Protein AF-A0A1G2QFM9-F1 (afdb_monomer_lite)

Sequence (108 aa):
MKKNKGFTLIELLVVIAIIGILSSVVLASLNTARDKGNDAAVKTNLTTVRTQAELYYDDNSNTYEGMCDVSPITDAIEAAGTAGNGSQDCYDDSNEWMAFAKLKTSNT

Structure (mmCIF, N/CA/C/O backbone):
data_AF-A0A1G2QFM9-F1
#
_entry.id   AF-A0A1G2QFM9-F1
#
loop_
_atom_site.group_PDB
_atom_site.id
_atom_site.type_symbol
_atom_site.label_atom_id
_atom_site.label_alt_id
_atom_site.label_comp_id
_atom_site.label_asym_id
_atom_site.label_entity_id
_atom_site.label_seq_id
_atom_site.pdbx_PDB_ins_code
_atom_site.Cartn_x
_atom_site.Cartn_y
_atom_site.Cartn_z
_atom_site.occupancy
_atom_site.B_iso_or_equiv
_atom_site.auth_seq_id
_atom_site.auth_comp_id
_atom_site.auth_asym_id
_atom_site.auth_atom_id
_atom_site.pdbx_PDB_model_num
ATOM 1 N N . MET A 1 1 ? -53.950 -6.707 34.898 1.00 53.28 1 MET A N 1
ATOM 2 C CA . MET A 1 1 ? -53.329 -5.366 34.786 1.00 53.28 1 MET A CA 1
ATOM 3 C C . MET A 1 1 ? -51.858 -5.536 34.416 1.00 53.28 1 MET A C 1
ATOM 5 O O . MET A 1 1 ? -51.119 -6.116 35.201 1.00 53.28 1 MET A O 1
ATOM 9 N N . LYS A 1 2 ? -51.434 -5.123 33.213 1.00 59.19 2 LYS A N 1
ATOM 10 C CA . LYS A 1 2 ? -50.014 -5.154 32.813 1.00 59.19 2 LYS A CA 1
ATOM 11 C C . LYS A 1 2 ? -49.298 -3.965 33.465 1.00 59.19 2 LYS A C 1
ATOM 13 O O . LYS A 1 2 ? -49.674 -2.826 33.215 1.00 59.19 2 LYS A O 1
ATOM 18 N N . LYS A 1 3 ? -48.304 -4.222 34.322 1.00 70.25 3 LYS A N 1
ATOM 19 C CA . LYS A 1 3 ? -47.414 -3.178 34.853 1.00 70.25 3 LYS A CA 1
ATOM 20 C C . LYS A 1 3 ? -46.463 -2.749 33.736 1.00 70.25 3 LYS A C 1
ATOM 22 O O . LYS A 1 3 ? -45.611 -3.537 33.335 1.00 70.25 3 LYS A O 1
ATOM 27 N N . ASN A 1 4 ? -46.608 -1.521 33.248 1.00 69.56 4 ASN A N 1
ATOM 28 C CA . ASN A 1 4 ? -45.618 -0.912 32.366 1.00 69.56 4 ASN A CA 1
ATOM 29 C C . ASN A 1 4 ? -44.364 -0.616 33.199 1.00 69.56 4 ASN A C 1
ATOM 31 O O . ASN A 1 4 ? -44.421 0.175 34.140 1.00 69.56 4 ASN A O 1
ATOM 35 N N . LYS A 1 5 ? -43.255 -1.300 32.903 1.00 77.69 5 LYS A N 1
ATOM 36 C CA . LYS A 1 5 ? -41.946 -0.984 33.483 1.00 77.69 5 LYS A CA 1
ATOM 37 C C . LYS A 1 5 ? -41.362 0.193 32.699 1.00 77.69 5 LYS A C 1
ATOM 39 O O . LYS A 1 5 ? -41.146 0.065 31.499 1.00 77.69 5 LYS A O 1
ATOM 44 N N . GLY A 1 6 ? -41.179 1.332 33.362 1.00 79.69 6 GLY A N 1
ATOM 45 C CA . GLY A 1 6 ? -40.445 2.472 32.811 1.00 79.69 6 GLY A CA 1
ATOM 46 C C . GLY A 1 6 ? -38.938 2.288 32.990 1.00 79.69 6 GLY A C 1
ATOM 47 O O . GLY A 1 6 ? -38.514 1.632 33.939 1.00 79.69 6 GLY A O 1
ATOM 48 N N . PHE A 1 7 ? -38.155 2.860 32.078 1.00 81.75 7 PHE A N 1
ATOM 49 C CA . PHE A 1 7 ? -36.697 2.939 32.183 1.00 81.75 7 PHE A CA 1
ATOM 50 C C . PHE A 1 7 ? -36.322 4.011 33.214 1.00 81.75 7 PHE A C 1
ATOM 52 O O . PHE A 1 7 ? -36.911 5.096 33.213 1.00 81.75 7 PHE A O 1
ATOM 59 N N . THR A 1 8 ? -35.366 3.738 34.097 1.00 91.06 8 THR A N 1
ATOM 60 C CA . THR A 1 8 ? -34.868 4.740 35.046 1.00 91.06 8 THR A CA 1
ATOM 61 C C . THR A 1 8 ? -33.797 5.621 34.397 1.00 91.06 8 THR A C 1
ATOM 63 O O . THR A 1 8 ? -33.052 5.191 33.516 1.00 91.06 8 THR A O 1
ATOM 66 N N . LEU A 1 9 ? -33.685 6.875 34.848 1.00 89.88 9 LEU A N 1
ATOM 67 C CA . LEU A 1 9 ? -32.643 7.791 34.365 1.00 89.88 9 LEU A CA 1
ATOM 68 C C . LEU A 1 9 ? -31.228 7.2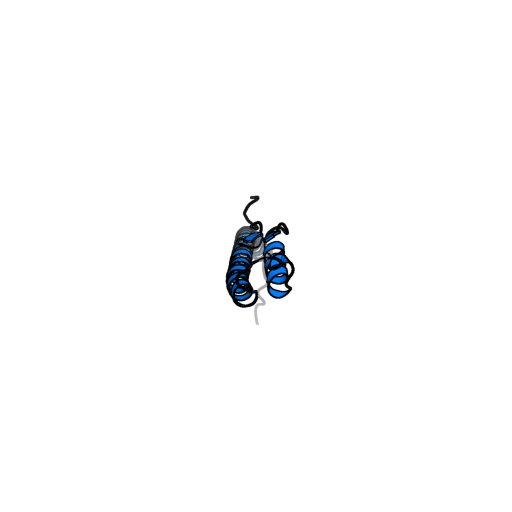73 34.667 1.00 89.88 9 LEU A C 1
ATOM 70 O O . LEU A 1 9 ? -30.317 7.495 33.875 1.00 89.88 9 LEU A O 1
ATOM 74 N N . ILE A 1 10 ? -31.049 6.557 35.783 1.00 93.25 10 ILE A N 1
ATOM 75 C CA . ILE A 1 10 ? -29.751 5.987 36.162 1.00 93.25 10 ILE A CA 1
ATOM 76 C C . ILE A 1 10 ? -29.346 4.820 35.256 1.00 93.25 10 ILE A C 1
ATOM 78 O O . ILE A 1 10 ? -28.176 4.719 34.894 1.00 93.25 10 ILE A O 1
ATOM 82 N N . GLU A 1 11 ? -30.301 3.988 34.827 1.00 90.81 11 GLU A N 1
ATOM 83 C CA . GLU A 1 11 ? -30.039 2.928 33.846 1.00 90.81 11 GLU A CA 1
ATOM 84 C C . GLU A 1 11 ? -29.565 3.523 32.520 1.00 90.81 11 GLU A C 1
ATOM 86 O O . GLU A 1 11 ? -28.595 3.042 31.941 1.00 90.81 11 GLU A O 1
ATOM 91 N N . LEU A 1 12 ? -30.192 4.608 32.060 1.00 92.38 12 LEU A N 1
ATOM 92 C CA . LEU A 1 12 ? -29.781 5.264 30.821 1.00 92.38 12 LEU A CA 1
ATOM 93 C C . LEU A 1 12 ? -28.413 5.952 30.962 1.00 92.38 12 LEU A C 1
ATOM 95 O O . LEU A 1 12 ? -27.594 5.876 30.047 1.00 92.38 12 LEU A O 1
ATOM 99 N N . LEU A 1 13 ? -28.132 6.554 32.121 1.00 93.88 13 LEU A N 1
ATOM 100 C CA . LEU A 1 13 ? -26.855 7.211 32.412 1.00 93.88 13 LEU A CA 1
ATOM 101 C C . LEU A 1 13 ? -25.683 6.220 32.422 1.00 93.88 13 LEU A C 1
ATOM 103 O O . LEU A 1 13 ? -24.637 6.499 31.835 1.00 93.88 13 LEU A O 1
ATOM 107 N N . VAL A 1 14 ? -25.844 5.046 33.040 1.00 95.50 14 VAL A N 1
ATOM 108 C CA . VAL A 1 14 ? -24.761 4.050 33.090 1.00 95.50 14 VAL A CA 1
ATOM 109 C C . VAL A 1 14 ? -24.455 3.477 31.702 1.00 95.50 14 VAL A C 1
ATOM 111 O O . VAL A 1 14 ? -23.297 3.223 31.378 1.00 95.50 14 VAL A O 1
ATOM 114 N N . VAL A 1 15 ? -25.473 3.324 30.850 1.00 95.62 15 VAL A N 1
ATOM 115 C CA . VAL A 1 15 ? -25.314 2.780 29.494 1.00 95.62 15 VAL A CA 1
ATOM 116 C C . VAL A 1 15 ? -24.495 3.722 28.618 1.00 95.62 15 VAL A C 1
ATOM 118 O O . VAL A 1 15 ? -23.533 3.282 27.987 1.00 95.62 15 VAL A O 1
ATOM 121 N N . ILE A 1 16 ? -24.815 5.018 28.609 1.00 95.94 16 ILE A N 1
ATOM 122 C CA . ILE A 1 16 ? -24.040 5.991 27.825 1.00 95.94 16 ILE A CA 1
ATOM 123 C C . ILE A 1 16 ? -22.606 6.129 28.351 1.00 95.94 16 ILE A C 1
ATOM 125 O O . ILE A 1 16 ? -21.688 6.312 27.553 1.00 95.94 16 ILE A O 1
ATOM 129 N N . ALA A 1 17 ? -22.390 5.964 29.663 1.00 96.38 17 ALA A N 1
ATOM 130 C CA . ALA A 1 17 ? -21.052 5.961 30.249 1.00 96.38 17 ALA A CA 1
ATOM 131 C C . ALA A 1 17 ? -20.213 4.775 29.741 1.00 96.38 17 ALA A C 1
ATOM 133 O O . ALA A 1 17 ? -19.076 4.964 29.309 1.00 96.38 17 ALA A O 1
ATOM 134 N N . ILE A 1 18 ? -20.780 3.564 29.714 1.00 96.62 18 ILE A N 1
ATOM 135 C CA . ILE A 1 18 ? -20.090 2.367 29.204 1.00 96.62 18 ILE A CA 1
ATOM 136 C C . ILE A 1 18 ? -19.824 2.484 27.695 1.00 96.62 18 ILE A C 1
ATOM 138 O O . ILE A 1 18 ? -18.707 2.214 27.254 1.00 96.62 18 ILE A O 1
ATOM 142 N N . ILE A 1 19 ? -20.806 2.934 26.901 1.00 97.06 19 ILE A N 1
ATOM 143 C CA . ILE A 1 19 ? -20.633 3.160 25.453 1.00 97.06 19 ILE A CA 1
ATOM 144 C C . ILE A 1 19 ? -19.534 4.202 25.196 1.00 97.06 19 ILE A C 1
ATOM 146 O O . ILE A 1 19 ? -18.717 4.020 24.292 1.00 97.06 19 ILE A O 1
ATOM 150 N N . GLY A 1 20 ? -19.456 5.260 26.010 1.00 96.75 20 GLY A N 1
ATOM 151 C CA . GLY A 1 20 ? -18.399 6.269 25.921 1.00 96.75 20 GLY A CA 1
ATOM 152 C C . GLY A 1 20 ? -17.001 5.673 26.107 1.00 96.75 20 GLY A C 1
ATOM 153 O O . GLY A 1 20 ? -16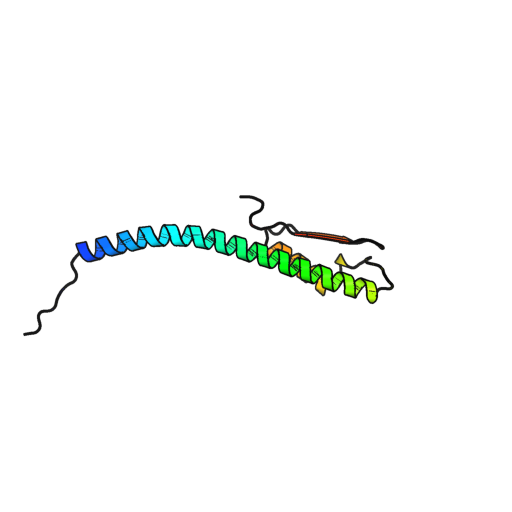.113 5.909 25.290 1.00 96.75 20 GLY A O 1
ATOM 154 N N . ILE A 1 21 ? -16.818 4.824 27.121 1.00 96.00 21 ILE A N 1
ATOM 155 C CA . ILE A 1 21 ? -15.528 4.167 27.380 1.00 96.00 21 ILE A CA 1
ATOM 156 C C . ILE A 1 21 ? -15.168 3.219 26.230 1.00 96.00 21 ILE A C 1
ATOM 158 O O . ILE A 1 21 ? -14.077 3.324 25.667 1.00 96.00 21 ILE A O 1
ATOM 162 N N . LEU A 1 22 ? -16.088 2.335 25.834 1.00 97.12 22 LEU A N 1
ATOM 163 C CA . LEU A 1 22 ? -15.835 1.352 24.776 1.00 97.12 22 LEU A CA 1
ATOM 164 C C . LEU A 1 22 ? -15.554 2.015 23.422 1.00 97.12 22 LEU A C 1
ATOM 166 O O . LEU A 1 22 ? -14.628 1.610 22.721 1.00 97.12 22 LEU A O 1
ATOM 170 N N . SER A 1 23 ? -16.307 3.058 23.066 1.00 96.31 23 SER A N 1
ATOM 171 C CA . SER A 1 23 ? -16.126 3.755 21.788 1.00 96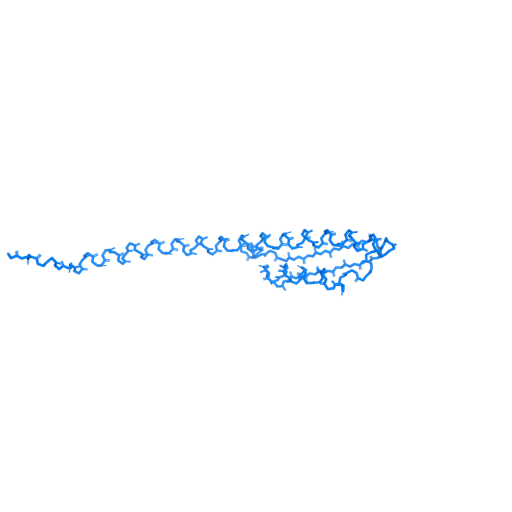.31 23 SER A CA 1
ATOM 172 C C . SER A 1 23 ? -14.764 4.445 21.681 1.00 96.31 23 SER A C 1
ATOM 174 O O . SER A 1 23 ? -14.161 4.410 20.609 1.00 96.31 23 SER A O 1
ATOM 176 N N . SER A 1 24 ? -14.224 4.985 22.780 1.00 94.88 24 SER A N 1
ATOM 177 C CA . SER A 1 24 ? -12.899 5.625 22.786 1.00 94.88 24 SER A CA 1
ATOM 178 C C . SER A 1 24 ? -11.763 4.657 22.418 1.00 94.88 24 SER A C 1
ATOM 180 O O . SER A 1 24 ? -10.926 4.974 21.571 1.00 94.88 24 SER A O 1
ATOM 182 N N . VAL A 1 25 ? -11.771 3.444 22.984 1.00 95.31 25 VAL A N 1
ATOM 183 C CA . VAL A 1 25 ? -10.760 2.408 22.713 1.00 95.31 25 VAL A CA 1
ATOM 184 C C . VAL A 1 25 ? -10.905 1.866 21.292 1.00 95.31 25 VAL A C 1
ATOM 186 O O . VAL A 1 25 ? -9.911 1.703 20.579 1.00 95.31 25 VAL A O 1
ATOM 189 N N . VAL A 1 26 ? -12.145 1.635 20.851 1.00 96.38 26 VAL A N 1
ATOM 190 C CA . VAL A 1 26 ? -12.430 1.145 19.497 1.00 96.38 26 VAL A CA 1
ATOM 191 C C . VAL A 1 26 ? -11.931 2.136 18.447 1.00 96.38 26 VAL A C 1
ATOM 193 O O . VAL A 1 26 ? -11.242 1.719 17.519 1.00 96.38 26 VAL A O 1
ATOM 196 N N . LEU A 1 27 ? -12.195 3.435 18.607 1.00 95.19 27 LEU A N 1
ATOM 197 C CA . LEU A 1 27 ? -11.748 4.459 17.657 1.00 95.19 27 LEU A CA 1
ATOM 198 C C . LEU A 1 27 ? -10.221 4.518 17.532 1.00 95.19 27 LEU A C 1
ATOM 200 O O . LEU A 1 27 ? -9.707 4.557 16.414 1.00 95.19 27 LEU A O 1
ATOM 204 N N . ALA A 1 28 ? -9.495 4.466 18.653 1.00 91.56 28 ALA A N 1
ATOM 205 C CA . ALA A 1 28 ? -8.035 4.433 18.630 1.00 91.56 28 ALA A CA 1
ATOM 206 C C . ALA A 1 28 ? -7.512 3.194 17.880 1.00 91.56 28 ALA A C 1
ATOM 208 O O . ALA A 1 28 ? -6.671 3.317 16.989 1.00 91.56 28 ALA A O 1
ATOM 209 N N . SER A 1 29 ? -8.065 2.012 18.174 1.00 94.06 29 SER A N 1
ATOM 210 C CA . SER A 1 29 ? -7.666 0.763 17.511 1.00 94.06 29 SER A CA 1
ATOM 211 C C . SER A 1 29 ? -7.995 0.741 16.012 1.00 94.06 29 SER A C 1
ATOM 213 O O . SER A 1 29 ? -7.207 0.234 15.211 1.00 94.06 29 SER A O 1
ATOM 21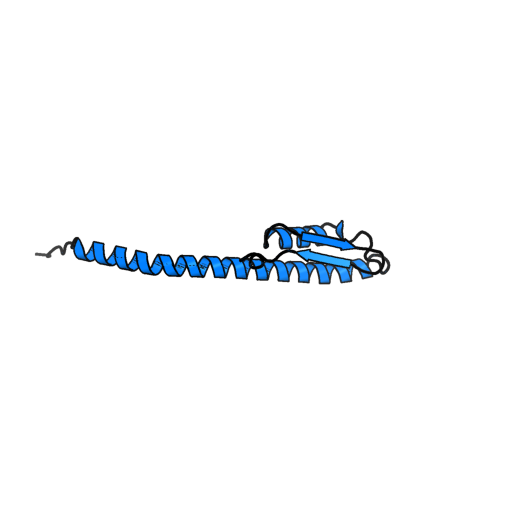5 N N . LEU A 1 30 ? -9.129 1.331 15.618 1.00 95.38 30 LEU A N 1
ATOM 216 C CA . LEU A 1 30 ? -9.577 1.391 14.232 1.00 95.38 30 LEU A CA 1
ATOM 217 C C . LEU A 1 30 ? -8.670 2.289 13.390 1.00 95.38 30 LEU A C 1
ATOM 219 O O . LEU A 1 30 ? -8.348 1.920 12.264 1.00 95.38 30 LEU A O 1
ATOM 223 N N . ASN A 1 31 ? -8.231 3.432 13.920 1.00 92.62 31 ASN A N 1
ATOM 224 C CA . ASN A 1 31 ? -7.307 4.313 13.204 1.00 92.62 31 ASN A CA 1
ATOM 225 C C . ASN A 1 31 ? -5.995 3.585 12.878 1.00 92.62 31 ASN A C 1
ATOM 227 O O . ASN A 1 31 ? -5.613 3.513 11.714 1.00 92.62 31 ASN A O 1
ATOM 231 N N . THR A 1 32 ? -5.385 2.916 13.862 1.00 93.06 32 THR A N 1
ATOM 232 C CA . THR A 1 32 ? -4.178 2.107 13.627 1.00 93.06 32 THR A CA 1
ATOM 233 C C . THR A 1 32 ? -4.417 0.963 12.637 1.00 93.06 32 THR A C 1
ATOM 235 O O . THR A 1 32 ? -3.554 0.668 11.812 1.00 93.06 32 THR A O 1
ATOM 238 N N . ALA A 1 33 ? -5.573 0.295 12.699 1.00 95.75 33 ALA A N 1
ATOM 239 C CA . ALA A 1 33 ? -5.908 -0.772 11.757 1.00 95.75 33 ALA A CA 1
ATOM 240 C C . ALA A 1 33 ? -6.053 -0.249 10.318 1.00 95.75 33 ALA A C 1
ATOM 242 O O . ALA A 1 33 ? -5.585 -0.899 9.384 1.00 95.75 33 ALA A O 1
ATOM 243 N N . ARG A 1 34 ? -6.651 0.936 10.138 1.00 95.38 34 ARG A N 1
ATOM 244 C CA . ARG A 1 34 ? -6.776 1.598 8.832 1.00 95.38 34 ARG A CA 1
ATOM 245 C C . ARG A 1 34 ? -5.413 1.979 8.265 1.00 95.38 34 ARG A C 1
ATOM 247 O O . ARG A 1 34 ? -5.160 1.681 7.103 1.00 95.38 34 ARG A O 1
ATOM 254 N N . ASP A 1 35 ? -4.523 2.538 9.081 1.00 94.94 35 ASP A N 1
ATOM 255 C CA . ASP A 1 35 ? -3.171 2.899 8.635 1.00 94.94 35 ASP A CA 1
ATOM 256 C C . ASP A 1 35 ? -2.356 1.667 8.218 1.00 94.94 35 ASP A C 1
ATOM 258 O O . ASP A 1 35 ? -1.683 1.680 7.190 1.00 94.94 35 ASP A O 1
ATOM 262 N N . LYS A 1 36 ? -2.488 0.548 8.941 1.00 95.31 36 LYS A N 1
ATOM 263 C CA . LYS A 1 36 ? -1.879 -0.731 8.537 1.00 95.31 36 LYS A CA 1
ATOM 264 C C . LYS A 1 36 ? -2.488 -1.304 7.254 1.00 95.31 36 LYS A C 1
ATOM 266 O O . LYS A 1 36 ? -1.769 -1.903 6.457 1.00 95.31 36 LYS A O 1
ATOM 271 N N . GLY A 1 37 ? -3.798 -1.151 7.059 1.00 97.00 37 GLY A N 1
ATOM 272 C CA . GLY A 1 37 ? -4.477 -1.553 5.824 1.00 97.00 37 GLY A CA 1
ATOM 273 C C . GLY A 1 37 ? -3.979 -0.758 4.617 1.00 97.00 37 GLY A C 1
ATOM 274 O O . GLY A 1 37 ? -3.684 -1.333 3.573 1.00 97.00 37 GLY A O 1
ATOM 275 N N . ASN A 1 38 ? -3.791 0.546 4.802 1.00 96.94 38 ASN A N 1
ATOM 276 C CA . ASN A 1 38 ? -3.169 1.432 3.826 1.00 96.94 38 ASN A CA 1
ATOM 277 C C . ASN A 1 38 ? -1.740 0.984 3.485 1.00 96.94 38 ASN A C 1
ATOM 279 O O . ASN A 1 38 ? -1.423 0.814 2.312 1.00 96.94 38 ASN A O 1
ATOM 283 N N . ASP A 1 39 ? -0.903 0.683 4.482 1.00 96.56 39 ASP A N 1
ATOM 284 C CA . ASP A 1 39 ? 0.455 0.166 4.250 1.00 96.56 39 ASP A CA 1
ATOM 285 C C . ASP A 1 39 ? 0.468 -1.155 3.464 1.00 96.56 39 ASP A C 1
ATOM 287 O O . ASP A 1 39 ? 1.360 -1.392 2.645 1.00 96.56 39 ASP A O 1
ATOM 291 N N . ALA A 1 40 ? -0.509 -2.033 3.701 1.00 97.44 40 ALA A N 1
ATOM 292 C CA . ALA A 1 40 ? -0.662 -3.267 2.936 1.00 97.44 40 ALA A CA 1
ATOM 293 C C . ALA A 1 40 ? -1.037 -2.989 1.470 1.00 97.44 40 ALA A C 1
ATOM 295 O O . ALA A 1 40 ? -0.512 -3.652 0.571 1.00 97.44 40 ALA A O 1
ATOM 296 N N . ALA A 1 41 ? -1.884 -1.987 1.217 1.00 97.38 41 ALA A N 1
ATOM 297 C CA . ALA A 1 41 ? -2.213 -1.544 -0.134 1.00 97.38 41 ALA A CA 1
ATOM 298 C C . ALA A 1 41 ? -0.983 -0.970 -0.857 1.00 97.38 41 ALA A C 1
ATOM 300 O O . ALA A 1 41 ? -0.713 -1.385 -1.982 1.00 97.38 41 ALA A O 1
ATOM 301 N N . VAL A 1 42 ? -0.169 -0.132 -0.193 1.00 97.12 42 VAL A N 1
ATOM 302 C CA . VAL A 1 42 ? 1.104 0.369 -0.757 1.00 97.12 42 VAL A CA 1
ATOM 303 C C . VAL A 1 42 ? 1.991 -0.790 -1.217 1.00 97.12 42 VAL A C 1
ATOM 305 O O . VAL A 1 42 ? 2.442 -0.820 -2.359 1.00 97.12 42 VAL A O 1
ATOM 308 N N . LYS A 1 43 ? 2.206 -1.788 -0.351 1.00 96.69 43 LYS A N 1
ATOM 309 C CA . LYS A 1 43 ? 3.046 -2.958 -0.665 1.00 96.69 43 LYS A CA 1
ATOM 310 C C . LYS A 1 43 ? 2.490 -3.787 -1.822 1.00 96.69 43 LYS A C 1
ATOM 312 O O . LYS A 1 43 ? 3.259 -4.270 -2.651 1.00 96.69 43 LYS A O 1
ATOM 317 N N . THR A 1 44 ? 1.171 -3.954 -1.879 1.00 97.75 44 THR A N 1
ATOM 318 C CA . THR A 1 44 ? 0.498 -4.710 -2.947 1.00 97.75 44 THR A CA 1
ATOM 319 C C . THR A 1 44 ? 0.656 -4.008 -4.294 1.00 97.75 44 THR A C 1
ATOM 321 O O . THR A 1 44 ? 1.014 -4.644 -5.285 1.00 97.75 44 THR A O 1
ATOM 324 N N . ASN A 1 45 ? 0.481 -2.687 -4.318 1.00 97.50 45 ASN A N 1
ATOM 325 C CA . ASN A 1 45 ? 0.658 -1.885 -5.523 1.00 97.50 45 ASN A CA 1
ATOM 326 C C . ASN A 1 45 ? 2.118 -1.900 -5.999 1.00 97.50 45 ASN A C 1
ATOM 328 O O . ASN A 1 45 ? 2.361 -2.187 -7.163 1.00 97.50 45 ASN A O 1
ATOM 332 N N . LEU A 1 46 ? 3.105 -1.730 -5.109 1.00 96.50 46 LEU A N 1
ATOM 333 C CA . LEU A 1 46 ? 4.527 -1.840 -5.483 1.00 96.50 46 LEU A CA 1
ATOM 334 C C . LEU A 1 46 ? 4.916 -3.249 -5.968 1.00 96.50 46 LEU A C 1
ATOM 336 O O . LEU A 1 46 ? 5.766 -3.396 -6.842 1.00 96.50 46 LEU A O 1
ATOM 340 N N . THR A 1 47 ? 4.279 -4.297 -5.438 1.00 97.00 47 THR A N 1
ATOM 341 C CA . THR A 1 47 ? 4.460 -5.665 -5.957 1.00 97.00 47 THR A CA 1
ATOM 342 C C . THR A 1 47 ? 3.899 -5.793 -7.374 1.00 97.00 47 THR A C 1
ATOM 344 O O . THR A 1 47 ? 4.516 -6.433 -8.220 1.00 97.00 47 THR A O 1
ATOM 347 N N . THR A 1 48 ? 2.766 -5.144 -7.652 1.00 96.81 48 THR A N 1
ATOM 348 C CA . THR A 1 48 ? 2.175 -5.084 -8.998 1.00 96.81 48 THR A CA 1
ATOM 349 C C . THR A 1 48 ? 3.101 -4.350 -9.967 1.00 96.81 48 THR A C 1
ATOM 351 O O . THR A 1 48 ? 3.390 -4.877 -11.039 1.00 96.81 48 THR A O 1
ATOM 354 N N . VAL A 1 49 ? 3.661 -3.207 -9.552 1.00 96.88 49 VAL A N 1
ATOM 355 C CA . VAL A 1 49 ? 4.667 -2.460 -10.325 1.00 96.88 49 VAL A CA 1
ATOM 356 C C . VAL A 1 49 ? 5.849 -3.352 -10.681 1.00 96.88 49 VAL A C 1
ATOM 358 O O . VAL A 1 49 ? 6.234 -3.402 -11.840 1.00 96.88 49 VAL A O 1
ATOM 361 N N . ARG A 1 50 ? 6.376 -4.129 -9.727 1.00 96.38 50 ARG A N 1
ATOM 362 C CA . ARG A 1 50 ? 7.462 -5.079 -10.005 1.00 96.38 50 ARG A CA 1
ATOM 363 C C . ARG A 1 50 ? 7.095 -6.078 -11.100 1.00 96.38 50 ARG A C 1
ATOM 365 O O . ARG A 1 50 ? 7.877 -6.276 -12.020 1.00 96.38 50 ARG A O 1
ATOM 372 N N . THR A 1 51 ? 5.922 -6.701 -11.004 1.00 96.75 51 THR A N 1
ATOM 373 C CA . THR A 1 51 ? 5.494 -7.671 -12.023 1.00 96.75 51 THR A CA 1
ATOM 374 C C . THR A 1 51 ? 5.296 -7.022 -13.391 1.00 96.75 51 THR A C 1
ATOM 376 O O . THR A 1 51 ? 5.618 -7.623 -14.407 1.00 96.75 51 THR A O 1
ATOM 379 N N . GLN A 1 52 ? 4.801 -5.784 -13.433 1.00 96.31 52 GLN A N 1
ATOM 380 C CA . GLN A 1 52 ? 4.627 -5.043 -14.680 1.00 96.31 52 GLN A CA 1
ATOM 381 C C . GLN A 1 52 ? 5.957 -4.562 -15.261 1.00 96.31 52 GLN A C 1
ATOM 383 O O . GLN A 1 52 ? 6.094 -4.545 -16.476 1.00 96.31 52 GLN A O 1
ATOM 388 N N . ALA A 1 53 ? 6.933 -4.221 -14.420 1.00 95.69 53 ALA A N 1
ATOM 389 C CA . ALA A 1 53 ? 8.280 -3.864 -14.845 1.00 95.69 53 ALA A CA 1
ATOM 390 C C . ALA A 1 53 ? 8.973 -5.040 -15.544 1.00 95.69 53 ALA A C 1
ATOM 392 O O . ALA A 1 53 ? 9.563 -4.862 -16.604 1.00 95.69 53 ALA A O 1
ATOM 393 N N . GLU A 1 54 ? 8.851 -6.249 -14.985 1.00 95.06 54 GLU A N 1
ATOM 394 C CA . GLU A 1 54 ? 9.379 -7.476 -15.598 1.00 95.06 54 GLU A CA 1
ATOM 395 C C . GLU A 1 54 ? 8.737 -7.727 -16.978 1.00 95.06 54 GLU A C 1
ATOM 397 O O . GLU A 1 54 ? 9.444 -7.979 -17.948 1.00 95.06 54 GLU A O 1
ATOM 402 N N . LEU A 1 55 ? 7.415 -7.555 -17.102 1.00 95.44 55 LEU A N 1
ATOM 403 C CA . LEU A 1 55 ? 6.721 -7.658 -18.395 1.00 95.44 55 LEU A CA 1
ATOM 404 C C . LEU A 1 55 ? 7.141 -6.558 -19.382 1.00 95.44 55 LEU A C 1
ATOM 406 O O . LEU A 1 55 ? 7.339 -6.830 -20.563 1.00 95.44 55 LEU A O 1
ATOM 410 N N . TYR A 1 56 ? 7.289 -5.319 -18.906 1.00 96.06 56 TYR A N 1
ATOM 411 C CA . TYR A 1 56 ? 7.718 -4.195 -19.734 1.00 96.06 56 TYR A CA 1
ATOM 412 C C . TYR A 1 56 ? 9.104 -4.445 -20.327 1.00 96.06 56 TYR A C 1
ATOM 414 O O . TYR A 1 56 ? 9.301 -4.208 -21.516 1.00 96.06 56 TYR A O 1
ATOM 422 N N . TYR A 1 57 ? 10.034 -4.960 -19.522 1.00 96.25 57 TYR A N 1
ATOM 423 C CA . TYR A 1 57 ? 11.388 -5.296 -19.952 1.00 96.25 57 TYR A CA 1
ATOM 424 C C . TYR A 1 57 ? 11.396 -6.316 -21.094 1.00 96.25 57 TYR A C 1
ATOM 426 O O . TYR A 1 57 ? 12.060 -6.099 -22.111 1.00 96.25 57 TYR A O 1
ATOM 434 N N . ASP A 1 58 ? 10.619 -7.392 -20.950 1.00 96.00 58 ASP A N 1
ATOM 435 C CA . ASP A 1 58 ? 10.507 -8.449 -21.958 1.00 96.00 58 ASP A CA 1
ATOM 436 C C . ASP A 1 58 ? 9.912 -7.919 -23.279 1.00 96.00 58 ASP A C 1
ATOM 438 O O . ASP A 1 58 ? 10.397 -8.259 -24.363 1.00 96.00 58 ASP A O 1
ATOM 442 N N . ASP A 1 59 ? 8.906 -7.041 -23.205 1.00 95.56 59 ASP A N 1
ATOM 443 C CA . ASP A 1 59 ? 8.226 -6.479 -24.380 1.00 95.56 59 ASP A CA 1
ATOM 444 C C . ASP A 1 59 ? 9.016 -5.342 -25.059 1.00 95.56 59 ASP A C 1
ATOM 446 O O . ASP A 1 59 ? 8.901 -5.133 -26.271 1.00 95.56 59 ASP A O 1
ATOM 450 N N . ASN A 1 60 ? 9.851 -4.611 -24.313 1.00 94.25 60 ASN A N 1
ATOM 451 C CA . ASN A 1 60 ? 10.552 -3.414 -24.786 1.00 94.25 60 ASN A CA 1
ATOM 452 C C . ASN A 1 60 ? 12.045 -3.663 -24.987 1.00 94.25 60 ASN A C 1
ATOM 454 O O . ASN A 1 60 ? 12.878 -2.880 -24.562 1.00 94.25 60 ASN A O 1
ATOM 458 N N . SER A 1 61 ? 12.414 -4.729 -25.699 1.00 95.00 61 SER A N 1
ATOM 459 C CA . SER A 1 61 ? 13.815 -4.980 -26.092 1.00 95.00 61 SER A CA 1
ATOM 460 C C . SER A 1 61 ? 14.806 -5.067 -24.922 1.00 95.00 61 SER A C 1
ATOM 462 O O . SER A 1 61 ? 15.976 -4.722 -25.094 1.00 95.00 61 SER A O 1
ATOM 464 N N . ASN A 1 62 ? 14.377 -5.578 -23.765 1.00 95.25 62 ASN A N 1
ATOM 465 C CA . ASN A 1 62 ? 15.213 -5.719 -22.573 1.00 95.25 62 ASN A CA 1
ATOM 466 C C . ASN A 1 62 ? 15.723 -4.367 -22.031 1.00 95.25 62 ASN A C 1
ATOM 468 O O . ASN A 1 62 ? 16.886 -4.260 -21.636 1.00 95.25 62 ASN A O 1
ATOM 472 N N . THR A 1 63 ? 14.872 -3.336 -22.032 1.00 96.12 63 THR A N 1
ATOM 473 C CA . THR A 1 63 ? 15.136 -2.039 -21.386 1.00 96.12 63 THR A CA 1
ATOM 474 C C . THR A 1 63 ? 13.985 -1.634 -20.464 1.00 96.12 63 THR A C 1
ATOM 476 O O . THR A 1 63 ? 12.832 -1.987 -20.713 1.00 96.12 63 THR A O 1
ATOM 479 N N . TYR A 1 64 ? 14.294 -0.896 -19.394 1.00 96.19 64 TYR A N 1
ATOM 480 C CA . TYR A 1 64 ? 13.289 -0.252 -18.540 1.00 96.19 64 TYR A CA 1
ATOM 481 C C . TYR A 1 64 ? 13.020 1.206 -18.934 1.00 96.19 64 TYR A C 1
ATOM 483 O O . TYR A 1 64 ? 12.117 1.824 -18.385 1.00 96.19 64 TYR A O 1
ATOM 491 N N . GLU A 1 65 ? 13.743 1.752 -19.909 1.00 96.44 65 GLU A N 1
ATOM 492 C CA . GLU A 1 65 ? 13.613 3.153 -20.309 1.00 96.44 65 GLU A CA 1
ATOM 493 C C . GLU A 1 65 ? 12.186 3.472 -20.793 1.00 96.44 65 GLU A C 1
ATOM 495 O O . GLU A 1 65 ? 11.628 2.773 -21.646 1.00 96.44 65 GLU A O 1
ATOM 500 N N . GLY A 1 66 ? 11.584 4.519 -20.228 1.00 94.38 66 GLY A N 1
ATOM 501 C CA . GLY A 1 66 ? 10.202 4.945 -20.459 1.00 94.38 66 GLY A CA 1
ATOM 502 C C . GLY A 1 66 ? 9.151 4.195 -19.634 1.00 94.38 66 GLY A C 1
ATOM 503 O O . GLY A 1 66 ? 7.958 4.479 -19.763 1.00 94.38 66 GLY A O 1
ATOM 504 N N . MET A 1 67 ? 9.551 3.250 -18.779 1.00 95.19 67 MET A N 1
ATOM 505 C CA . MET A 1 67 ? 8.623 2.452 -17.974 1.00 95.19 67 MET A CA 1
ATOM 506 C C . MET A 1 67 ? 7.799 3.310 -17.004 1.00 95.19 67 MET A C 1
ATOM 508 O O . MET A 1 67 ? 6.624 3.019 -16.789 1.00 95.19 67 MET A O 1
ATOM 512 N N . CYS A 1 68 ? 8.354 4.367 -16.407 1.00 95.44 68 CYS A N 1
ATOM 513 C CA . CYS A 1 68 ? 7.600 5.185 -15.453 1.00 95.44 68 CYS A CA 1
ATOM 514 C C . CYS A 1 68 ? 6.458 5.991 -16.095 1.00 95.44 68 CYS A C 1
ATOM 516 O O . CYS A 1 68 ? 5.572 6.458 -15.373 1.00 95.44 68 CYS A O 1
ATOM 518 N N . ASP A 1 69 ? 6.436 6.104 -17.425 1.00 94.69 69 ASP A N 1
ATOM 519 C CA . ASP A 1 69 ? 5.429 6.848 -18.186 1.00 94.69 69 ASP A CA 1
ATOM 520 C C . ASP A 1 69 ? 4.294 5.960 -18.734 1.00 94.69 69 ASP A C 1
ATOM 522 O O . ASP A 1 69 ? 3.347 6.465 -19.350 1.00 94.69 69 ASP A O 1
ATOM 526 N N . VAL A 1 70 ? 4.346 4.636 -18.531 1.00 93.44 70 VAL A N 1
ATOM 527 C CA . VAL A 1 70 ? 3.290 3.738 -19.019 1.00 93.44 70 VAL A CA 1
ATOM 528 C C . VAL A 1 70 ? 2.147 3.606 -18.016 1.00 93.44 70 VAL A C 1
ATOM 530 O O . VAL A 1 70 ? 2.329 3.181 -16.877 1.00 93.44 70 VAL A O 1
ATOM 533 N N . SER A 1 71 ? 0.928 3.878 -18.493 1.00 92.00 71 SER A N 1
ATOM 534 C CA . SER A 1 71 ? -0.315 3.890 -17.704 1.00 92.00 71 SER A CA 1
ATOM 535 C C . SER A 1 71 ? -0.459 2.755 -16.679 1.00 92.00 71 SER A C 1
ATOM 537 O O . SER A 1 71 ? -0.686 3.080 -15.519 1.00 92.00 71 SER A O 1
ATOM 539 N N . PRO A 1 72 ? -0.273 1.453 -16.988 1.00 91.94 72 PRO A N 1
ATOM 540 C CA . PRO A 1 72 ? -0.477 0.423 -15.967 1.00 91.94 72 PRO A CA 1
ATOM 541 C C . PRO A 1 72 ? 0.493 0.531 -14.777 1.00 91.94 72 PRO A C 1
ATOM 543 O O . PRO A 1 72 ? 0.117 0.154 -13.667 1.00 91.94 72 PRO A O 1
ATOM 546 N N . ILE A 1 73 ? 1.704 1.049 -15.001 1.00 94.94 73 ILE A N 1
ATOM 547 C CA . ILE A 1 73 ? 2.752 1.208 -13.987 1.00 94.94 73 ILE A CA 1
ATOM 548 C C . ILE A 1 73 ? 2.573 2.532 -13.250 1.00 94.94 73 ILE A C 1
ATOM 550 O O . ILE A 1 73 ? 2.548 2.544 -12.018 1.00 94.94 73 ILE A O 1
ATOM 554 N N . THR A 1 74 ? 2.371 3.632 -13.978 1.00 95.62 74 THR A N 1
ATOM 555 C CA . THR A 1 74 ? 2.121 4.953 -13.388 1.00 95.62 74 THR A CA 1
ATOM 556 C C . THR A 1 74 ? 0.881 4.932 -12.489 1.00 95.62 74 THR A C 1
ATOM 558 O O . THR A 1 74 ? 0.947 5.409 -11.356 1.00 95.62 74 THR A O 1
ATOM 561 N N . ASP A 1 75 ? -0.208 4.284 -12.921 1.00 95.62 75 ASP A N 1
ATOM 562 C CA . ASP A 1 75 ? -1.450 4.164 -12.144 1.00 95.62 75 ASP A CA 1
ATOM 563 C C . ASP A 1 75 ? -1.231 3.361 -10.851 1.00 95.62 75 ASP A C 1
ATOM 565 O O . ASP A 1 75 ? -1.748 3.707 -9.784 1.00 95.62 75 ASP A O 1
ATOM 569 N N . ALA A 1 76 ? -0.434 2.289 -10.911 1.00 95.69 76 ALA A N 1
ATOM 570 C CA . ALA A 1 76 ? -0.105 1.483 -9.738 1.00 95.69 76 ALA A CA 1
ATOM 571 C C . ALA A 1 76 ? 0.777 2.257 -8.742 1.00 95.69 76 ALA A C 1
ATOM 573 O O . ALA A 1 76 ? 0.586 2.148 -7.525 1.00 95.69 76 ALA A O 1
ATOM 574 N N . ILE A 1 77 ? 1.706 3.077 -9.234 1.00 95.75 77 ILE A N 1
ATOM 575 C CA . ILE A 1 77 ? 2.566 3.936 -8.409 1.00 95.75 77 ILE A CA 1
ATOM 576 C C . ILE A 1 77 ? 1.747 5.059 -7.765 1.00 95.75 77 ILE A C 1
ATOM 578 O O . ILE A 1 77 ? 1.880 5.299 -6.563 1.00 95.75 77 ILE A O 1
ATOM 582 N N . GLU A 1 78 ? 0.837 5.691 -8.506 1.00 95.19 78 GLU A N 1
ATOM 583 C CA . GLU A 1 78 ? -0.080 6.702 -7.972 1.00 95.19 78 GLU A CA 1
ATOM 584 C C . GLU A 1 78 ? -1.037 6.105 -6.929 1.00 95.19 78 GLU A C 1
ATOM 586 O O . GLU A 1 78 ? -1.264 6.694 -5.865 1.00 95.19 78 GLU A O 1
ATOM 591 N N . ALA A 1 79 ? -1.543 4.892 -7.165 1.00 95.75 79 ALA A N 1
ATOM 592 C CA . ALA A 1 79 ? -2.360 4.171 -6.195 1.00 95.75 79 ALA A CA 1
ATOM 593 C C . ALA A 1 79 ? -1.569 3.836 -4.919 1.00 95.75 79 ALA A C 1
ATOM 595 O O . ALA A 1 79 ? -2.102 3.945 -3.811 1.00 95.75 79 ALA A O 1
ATOM 596 N N . ALA A 1 80 ? -0.295 3.441 -5.042 1.00 96.25 80 ALA A N 1
ATOM 597 C CA . ALA A 1 80 ? 0.600 3.235 -3.900 1.00 96.25 80 ALA A CA 1
ATOM 598 C C . ALA A 1 80 ? 0.814 4.542 -3.121 1.00 96.25 80 ALA A C 1
ATOM 600 O O . ALA A 1 80 ? 0.700 4.567 -1.895 1.00 96.25 80 ALA A O 1
ATOM 601 N N . GLY A 1 81 ? 1.048 5.641 -3.832 1.00 95.50 81 GLY A N 1
ATOM 602 C CA . GLY A 1 81 ? 1.149 6.981 -3.274 1.00 95.50 81 GLY A CA 1
ATOM 603 C C . GLY A 1 81 ? -0.082 7.399 -2.477 1.00 95.50 81 GLY A C 1
ATOM 604 O O . GLY A 1 81 ? 0.016 7.751 -1.299 1.00 95.50 81 GLY A O 1
ATOM 605 N N . THR A 1 82 ? -1.256 7.285 -3.095 1.00 95.06 82 THR A N 1
ATOM 606 C CA . THR A 1 82 ? -2.554 7.662 -2.516 1.00 95.06 82 THR A CA 1
ATOM 607 C C . THR A 1 82 ? -2.901 6.834 -1.280 1.00 95.06 82 THR A C 1
ATOM 609 O O . THR A 1 82 ? -3.402 7.380 -0.296 1.00 95.06 82 THR A O 1
ATOM 612 N N . ALA A 1 83 ? -2.615 5.527 -1.296 1.00 95.06 83 ALA A N 1
ATOM 613 C CA . ALA A 1 83 ? -2.813 4.662 -0.134 1.00 95.06 83 ALA A CA 1
ATOM 614 C C . ALA A 1 83 ? -1.899 5.059 1.036 1.00 95.06 83 ALA A C 1
ATOM 616 O O . ALA A 1 83 ? -2.305 5.002 2.194 1.00 95.06 83 ALA A O 1
ATOM 617 N N . GLY A 1 84 ? -0.674 5.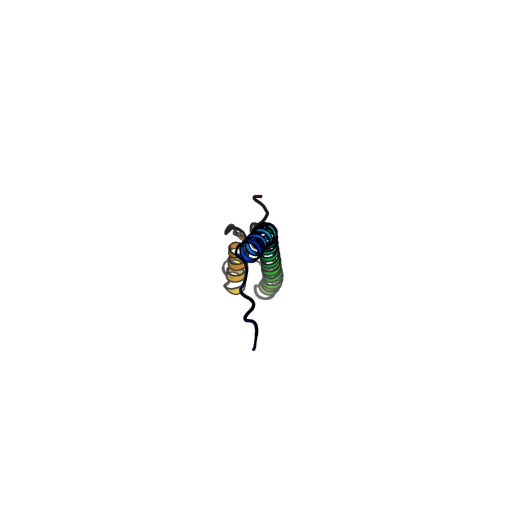482 0.737 1.00 92.69 84 GLY A N 1
ATOM 618 C CA . GLY A 1 84 ? 0.288 5.956 1.716 1.00 92.69 84 GLY A CA 1
ATOM 619 C C . GLY A 1 84 ? 0.046 7.403 2.160 1.00 92.69 84 GLY A C 1
ATOM 620 O O . GLY A 1 84 ? -0.981 7.764 2.744 1.00 92.69 84 GLY A O 1
ATOM 621 N N . ASN A 1 85 ? 1.053 8.245 1.937 1.00 89.69 85 ASN A N 1
ATOM 622 C CA . ASN A 1 85 ? 1.037 9.670 2.287 1.00 89.69 85 ASN A CA 1
ATOM 623 C C . ASN A 1 85 ? 1.191 10.602 1.068 1.00 89.69 85 ASN A C 1
ATOM 625 O O . ASN A 1 85 ? 1.646 11.731 1.225 1.00 89.69 85 ASN A O 1
ATOM 629 N N . GLY A 1 86 ? 0.829 10.140 -0.132 1.00 87.25 86 GLY A N 1
ATOM 630 C CA . GLY A 1 86 ? 0.863 10.923 -1.378 1.00 87.25 86 GLY A CA 1
ATOM 631 C C . GLY A 1 86 ? 2.267 11.260 -1.885 1.00 87.25 86 GLY A C 1
ATOM 632 O O . GLY A 1 86 ? 2.417 12.125 -2.739 1.00 87.25 86 GLY A O 1
ATOM 633 N N . SER A 1 87 ? 3.295 10.626 -1.318 1.00 88.06 87 SER A N 1
ATOM 634 C CA . SER A 1 87 ? 4.684 10.749 -1.752 1.00 88.06 87 SER A CA 1
ATOM 635 C C . SER A 1 87 ? 5.071 9.438 -2.416 1.00 88.06 87 SER A C 1
ATOM 637 O O . SER A 1 87 ? 5.147 8.403 -1.746 1.00 88.06 87 SER A O 1
ATOM 639 N N . GLN A 1 88 ? 5.259 9.503 -3.729 1.00 93.31 88 GLN A N 1
ATOM 640 C CA . GLN A 1 88 ? 5.682 8.403 -4.578 1.00 93.31 88 GLN A CA 1
ATOM 641 C C . GLN A 1 88 ? 6.658 8.927 -5.625 1.00 93.31 88 GLN A C 1
ATOM 643 O O . GLN A 1 88 ? 6.476 10.041 -6.110 1.00 93.31 88 GLN A O 1
ATOM 648 N N . ASP A 1 89 ? 7.645 8.112 -5.971 1.00 93.94 89 ASP A N 1
ATOM 649 C CA . ASP A 1 89 ? 8.636 8.415 -6.998 1.00 93.94 89 ASP A CA 1
ATOM 650 C C . 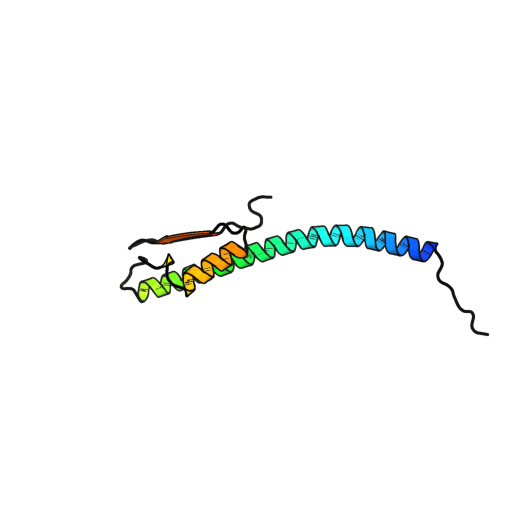ASP A 1 89 ? 8.833 7.185 -7.884 1.00 93.94 89 ASP A C 1
ATOM 652 O O . ASP A 1 89 ? 8.722 6.044 -7.423 1.00 93.94 89 ASP A O 1
ATOM 656 N N . CYS A 1 90 ? 9.141 7.424 -9.152 1.00 95.69 90 CYS A N 1
ATOM 657 C CA . CYS A 1 90 ? 9.507 6.399 -10.114 1.00 95.69 90 CYS A CA 1
ATOM 658 C C . CYS A 1 90 ? 10.731 6.878 -10.881 1.00 95.69 90 CYS A C 1
ATOM 660 O O . CYS A 1 90 ? 10.770 8.026 -11.323 1.00 95.69 90 CYS A O 1
ATOM 662 N N . TYR A 1 91 ? 11.716 6.002 -11.010 1.00 95.56 91 TYR A N 1
ATOM 663 C CA . TYR A 1 91 ? 12.899 6.218 -11.819 1.00 95.56 91 TYR A CA 1
ATOM 664 C C . TYR A 1 91 ? 13.104 5.001 -12.703 1.00 95.56 91 TYR A C 1
ATOM 666 O O . TYR A 1 91 ? 13.015 3.867 -12.226 1.00 95.56 91 TYR A O 1
ATOM 674 N N . ASP A 1 92 ? 13.413 5.247 -13.963 1.00 95.88 92 ASP A N 1
ATOM 675 C CA . ASP A 1 92 ? 13.794 4.228 -14.920 1.00 95.88 92 ASP A CA 1
ATOM 676 C C . ASP A 1 92 ? 14.980 4.711 -15.753 1.00 95.88 92 ASP A C 1
ATOM 678 O O . ASP A 1 92 ? 15.160 5.908 -15.990 1.00 95.88 92 ASP A O 1
ATOM 682 N N . ASP A 1 93 ? 15.815 3.760 -16.145 1.00 94.88 93 ASP A N 1
ATOM 683 C CA . ASP A 1 93 ? 16.822 3.924 -17.175 1.00 94.88 93 ASP A CA 1
ATOM 684 C C . ASP A 1 93 ? 16.911 2.648 -18.019 1.00 94.88 93 ASP A C 1
ATOM 686 O O . ASP A 1 93 ? 16.091 1.735 -17.903 1.00 94.88 93 ASP A O 1
ATOM 690 N N . SER A 1 94 ? 17.897 2.563 -18.909 1.00 95.38 94 SER A N 1
ATOM 691 C CA . SER A 1 94 ? 17.963 1.432 -19.826 1.00 95.38 94 SER A CA 1
ATOM 692 C C . SER A 1 94 ? 18.231 0.068 -19.157 1.00 95.38 94 SER A C 1
ATOM 694 O O . SER A 1 94 ? 17.968 -0.964 -19.769 1.00 95.38 94 SER A O 1
ATOM 696 N N . ASN A 1 95 ? 18.750 0.024 -17.926 1.00 93.62 95 ASN A N 1
ATOM 697 C CA . ASN A 1 95 ? 19.193 -1.200 -17.244 1.00 93.62 95 ASN A CA 1
ATOM 698 C C . ASN A 1 95 ? 18.602 -1.396 -15.841 1.00 93.62 95 ASN A C 1
ATOM 700 O O . ASN A 1 95 ? 18.567 -2.528 -15.353 1.00 93.62 95 ASN A O 1
ATOM 704 N N . GLU A 1 96 ? 18.167 -0.332 -15.179 1.00 95.00 96 GLU A N 1
ATOM 705 C CA . GLU A 1 96 ? 17.626 -0.356 -13.828 1.00 95.00 96 GLU A CA 1
ATOM 706 C C . GLU A 1 96 ? 16.366 0.500 -13.694 1.00 95.00 96 GLU A C 1
ATOM 708 O O . GLU A 1 96 ? 16.061 1.381 -14.495 1.00 95.00 96 GLU A O 1
ATOM 713 N N . TRP A 1 97 ? 15.594 0.194 -12.656 1.00 95.81 97 TRP A N 1
ATOM 714 C CA . TRP A 1 97 ? 14.414 0.954 -12.288 1.00 95.81 97 TRP A CA 1
ATOM 715 C C . TRP A 1 97 ? 14.213 0.918 -10.776 1.00 95.81 97 TRP A C 1
ATOM 717 O O . TRP A 1 97 ? 14.662 0.006 -10.073 1.00 95.81 97 TRP A O 1
ATOM 727 N N . MET A 1 98 ? 13.493 1.908 -10.268 1.00 94.81 98 MET A N 1
ATOM 728 C CA . MET A 1 98 ? 13.085 1.996 -8.877 1.00 94.81 98 MET A CA 1
ATOM 729 C C . MET A 1 98 ? 11.710 2.649 -8.785 1.00 94.81 98 MET A C 1
ATOM 731 O O . MET A 1 98 ? 11.468 3.694 -9.377 1.00 94.81 98 MET A O 1
ATOM 735 N N . ALA A 1 99 ? 10.836 2.077 -7.959 1.00 95.50 99 ALA A N 1
ATOM 736 C CA . ALA A 1 99 ? 9.608 2.731 -7.529 1.00 95.50 99 ALA A CA 1
ATOM 737 C C . ALA A 1 99 ? 9.587 2.850 -6.004 1.00 95.50 99 ALA A C 1
ATOM 739 O O . ALA A 1 99 ? 9.901 1.901 -5.278 1.00 95.50 99 ALA A O 1
ATOM 740 N N . PHE A 1 100 ? 9.193 4.017 -5.516 1.00 94.38 100 PHE A N 1
ATOM 741 C CA . PHE A 1 100 ? 9.077 4.334 -4.102 1.00 94.38 100 PHE A CA 1
ATOM 742 C C . PHE A 1 100 ? 7.673 4.849 -3.798 1.00 94.38 100 PHE A C 1
ATOM 744 O O . PHE A 1 100 ? 7.097 5.610 -4.566 1.00 94.38 100 PHE A O 1
ATOM 751 N N . ALA A 1 101 ? 7.134 4.462 -2.643 1.00 95.25 101 ALA A N 1
ATOM 752 C CA . ALA A 1 101 ? 5.928 5.060 -2.087 1.00 95.25 101 ALA A CA 1
ATOM 753 C C . ALA A 1 101 ? 6.016 5.085 -0.558 1.00 95.25 101 ALA A C 1
ATOM 755 O O . ALA A 1 101 ? 6.361 4.089 0.089 1.00 95.25 101 ALA A O 1
ATOM 756 N N . LYS A 1 102 ? 5.697 6.234 0.040 1.00 93.94 102 LYS A N 1
ATOM 757 C CA . LYS A 1 102 ? 5.785 6.436 1.487 1.00 93.94 102 LYS A CA 1
ATOM 758 C C . LYS A 1 102 ? 4.636 5.734 2.211 1.00 93.94 102 LYS A C 1
ATOM 760 O O . LYS A 1 102 ? 3.472 6.050 1.982 1.00 93.94 102 LYS A O 1
ATOM 765 N N . LEU A 1 103 ? 4.965 4.858 3.162 1.00 94.50 103 LEU A N 1
ATOM 766 C CA . LEU A 1 103 ? 3.982 4.207 4.038 1.00 94.50 103 LEU A CA 1
ATOM 767 C C . LEU A 1 103 ? 3.206 5.225 4.884 1.00 94.50 103 LEU A C 1
ATOM 769 O O . LEU A 1 103 ? 3.750 6.258 5.294 1.00 94.50 103 LEU A O 1
ATOM 773 N N . LYS A 1 104 ? 1.955 4.902 5.216 1.00 92.38 104 LYS A N 1
ATOM 774 C CA . LYS A 1 104 ? 1.088 5.723 6.061 1.00 92.38 104 LYS A CA 1
ATOM 775 C C . LYS A 1 104 ? 1.672 5.898 7.458 1.00 92.38 104 LYS A C 1
ATOM 777 O O . LYS A 1 104 ? 1.721 7.018 7.962 1.00 92.38 104 LYS A O 1
ATOM 782 N N . THR A 1 105 ? 2.194 4.813 8.023 1.00 90.06 105 THR A N 1
ATOM 783 C CA . THR A 1 105 ? 2.743 4.752 9.389 1.00 90.06 105 THR A CA 1
ATOM 784 C C . THR A 1 105 ? 4.158 5.323 9.534 1.00 90.06 105 THR A C 1
ATOM 786 O O . THR A 1 105 ? 4.652 5.462 10.645 1.00 90.06 105 THR A O 1
ATOM 789 N N . SER A 1 106 ? 4.829 5.700 8.440 1.00 75.62 106 SER A N 1
ATOM 790 C CA . SER A 1 106 ? 6.239 6.137 8.463 1.00 75.62 106 SER A CA 1
ATOM 791 C C . SER A 1 106 ? 6.514 7.492 9.143 1.00 75.62 106 SER A C 1
ATOM 793 O O . SER A 1 106 ? 7.672 7.880 9.261 1.00 75.62 106 SER A O 1
ATOM 795 N N . ASN A 1 107 ? 5.479 8.230 9.559 1.00 58.94 107 ASN A N 1
ATOM 796 C CA . ASN A 1 107 ? 5.582 9.578 10.138 1.00 58.94 107 ASN A CA 1
ATOM 797 C C . ASN A 1 107 ? 4.967 9.687 11.553 1.00 58.94 107 ASN A C 1
ATOM 799 O O . ASN A 1 107 ? 4.803 10.803 12.047 1.00 58.94 107 ASN A O 1
ATOM 803 N N . THR A 1 108 ? 4.590 8.556 12.161 1.00 52.03 108 THR A N 1
ATOM 804 C CA . THR A 1 108 ? 4.096 8.442 13.549 1.00 52.03 108 THR A CA 1
ATOM 805 C C . THR A 1 108 ? 5.108 7.749 14.437 1.00 52.03 108 THR A C 1
ATOM 807 O O . THR A 1 108 ? 5.686 6.750 13.955 1.00 52.03 108 THR A O 1
#

Foldseek 3Di:
DDDDDDDDPVNVVVVVVVVVVVVVVVVVVVVVVLLVVLQVLLVVLVVQLVVVQVVCCVVPVNFSPCVCVDVSNVVSQCSSQVSAVVDWDWDGGGHDIDIDHHRNPNPD

InterPro domains:
  IPR000983 General secretion pathway protein G-type pilin [PR00813] (6-31)
  IPR000983 General secretion pathway protein G-type pilin [PR00813] (42-60)
  IPR012902 Prokaryotic N-terminal methylation site [PF07963] (1-27)
  IPR012902 Prokaryotic N-terminal methylation site [PS00409] (5-25)
  IPR012902 Prokaryotic N-terminal methylation site [TIGR02532] (5-27)
  IPR045584 Pilin-like [SSF54523] (7-97)

Radius of gyration: 25.08 Å; chains: 1; bounding box: 72×19×62 Å

Organism: NCBI:txid1802437

Secondary structure (DSSP, 8-state):
-----PPPHHHHHHHHHHHHHHHHHHHHHHHHHHHHHHHHHHHHHHHHHHHHHHHHHHHTTT--TTGGGSHHHHHHHHHHHHHTTS-EEEEE-SS-EEEEE--GGGG-

pLDDT: mean 92.42, std 8.71, range [52.03, 97.75]